Protein AF-A0A7W1PZG6-F1 (afdb_monomer)

Structure (mmCIF, N/CA/C/O backbone):
data_AF-A0A7W1PZG6-F1
#
_entry.id   AF-A0A7W1PZG6-F1
#
loop_
_atom_site.group_PDB
_atom_site.id
_atom_site.type_symbol
_atom_site.label_atom_id
_atom_site.label_alt_id
_atom_site.label_comp_id
_atom_site.label_asym_id
_atom_site.label_entity_id
_atom_site.label_seq_id
_atom_site.pdbx_PDB_ins_code
_atom_site.Cartn_x
_atom_site.Cartn_y
_atom_site.Cartn_z
_atom_site.occupancy
_atom_site.B_iso_or_equiv
_atom_site.auth_seq_id
_atom_site.auth_comp_id
_atom_site.auth_asym_id
_atom_site.auth_atom_id
_atom_site.pdbx_PDB_model_num
ATOM 1 N N . MET A 1 1 ? 5.977 29.078 -27.770 1.00 44.50 1 MET A N 1
ATOM 2 C CA . MET A 1 1 ? 5.275 28.190 -26.823 1.00 44.50 1 MET A CA 1
ATOM 3 C C . MET A 1 1 ? 5.628 26.766 -27.217 1.00 44.50 1 MET A C 1
ATOM 5 O O . MET A 1 1 ? 5.154 26.290 -28.238 1.00 44.50 1 MET A O 1
ATOM 9 N N . THR A 1 2 ? 6.603 26.167 -26.539 1.00 51.62 2 THR A N 1
ATOM 10 C CA . THR A 1 2 ? 7.132 24.830 -26.855 1.00 51.62 2 THR A CA 1
ATOM 11 C C . THR A 1 2 ? 6.027 23.785 -26.652 1.00 51.62 2 THR A C 1
ATOM 13 O O . THR A 1 2 ? 5.275 23.927 -25.685 1.00 51.62 2 THR A O 1
ATOM 16 N N . PRO A 1 3 ? 5.884 22.761 -27.518 1.00 55.59 3 PRO A N 1
ATOM 17 C CA . PRO A 1 3 ? 4.864 21.736 -27.337 1.00 55.59 3 PRO A CA 1
ATOM 18 C C . PRO A 1 3 ? 5.058 21.060 -25.984 1.00 55.59 3 PRO A C 1
ATOM 20 O O . PRO A 1 3 ? 6.176 20.700 -25.613 1.00 55.59 3 PRO A O 1
ATOM 23 N N . ASN A 1 4 ? 3.959 20.924 -25.251 1.00 62.84 4 ASN A N 1
ATOM 24 C CA . ASN A 1 4 ? 3.881 20.189 -24.003 1.00 62.84 4 ASN A CA 1
ATOM 25 C C . ASN A 1 4 ? 4.364 18.756 -24.280 1.00 62.84 4 ASN A C 1
ATOM 27 O O . ASN A 1 4 ? 3.673 17.979 -24.934 1.00 62.84 4 ASN A O 1
ATOM 31 N N . ASN A 1 5 ? 5.599 18.452 -23.884 1.00 64.12 5 ASN A N 1
ATOM 32 C CA . ASN A 1 5 ? 6.195 17.129 -24.007 1.00 64.12 5 ASN A CA 1
ATOM 33 C C . ASN A 1 5 ? 5.327 16.184 -23.173 1.00 64.12 5 ASN A C 1
ATOM 35 O O . ASN A 1 5 ? 5.309 16.322 -21.951 1.00 64.12 5 ASN A O 1
ATOM 39 N N . ASP A 1 6 ? 4.546 15.317 -23.820 1.00 80.06 6 ASP A N 1
ATOM 40 C CA . ASP A 1 6 ? 3.475 14.577 -23.157 1.00 80.06 6 ASP A CA 1
ATOM 41 C C . ASP A 1 6 ? 4.065 13.641 -22.086 1.00 80.06 6 ASP A C 1
ATOM 43 O O . ASP A 1 6 ? 4.621 12.573 -22.354 1.00 80.06 6 ASP A O 1
ATOM 47 N N . LEU A 1 7 ? 4.035 14.114 -20.838 1.00 89.88 7 LEU A N 1
ATOM 48 C CA . LEU A 1 7 ? 4.668 13.483 -19.683 1.00 89.88 7 LEU A CA 1
ATOM 49 C C . LEU A 1 7 ? 3.942 12.194 -19.292 1.00 89.88 7 LEU A C 1
ATOM 51 O O . LEU A 1 7 ? 4.551 11.270 -18.750 1.00 89.88 7 LEU A O 1
ATOM 55 N N . ARG A 1 8 ? 2.640 12.119 -19.580 1.00 91.44 8 ARG A N 1
ATOM 56 C CA . ARG A 1 8 ? 1.780 11.014 -19.161 1.00 91.44 8 ARG A CA 1
ATOM 57 C C . ARG A 1 8 ? 2.196 9.680 -19.801 1.00 91.44 8 ARG A C 1
ATOM 59 O O . ARG A 1 8 ? 2.431 8.752 -19.028 1.00 91.44 8 ARG A O 1
ATOM 66 N N . PRO A 1 9 ? 2.375 9.563 -21.133 1.00 93.94 9 PRO A N 1
ATOM 67 C CA . PRO A 1 9 ? 2.903 8.344 -21.750 1.00 93.94 9 PRO A CA 1
ATOM 68 C C . PRO A 1 9 ? 4.257 7.912 -21.179 1.00 93.94 9 PRO A C 1
ATOM 70 O O . PRO A 1 9 ? 4.495 6.729 -20.956 1.00 93.94 9 PRO A O 1
ATOM 73 N N . ARG A 1 10 ? 5.142 8.871 -20.881 1.00 92.81 10 ARG A N 1
ATOM 74 C CA . ARG A 1 10 ? 6.484 8.583 -20.350 1.00 92.81 10 ARG A CA 1
ATOM 75 C C . ARG A 1 10 ? 6.437 8.018 -18.932 1.00 92.81 10 ARG A C 1
ATOM 77 O O . ARG A 1 10 ? 7.133 7.050 -18.641 1.00 92.81 10 ARG A O 1
ATOM 84 N N . LEU A 1 11 ? 5.613 8.601 -18.059 1.00 93.56 11 LEU A N 1
ATOM 85 C CA . LEU A 1 11 ? 5.405 8.087 -16.702 1.00 93.56 11 LEU A CA 1
ATOM 86 C C . LEU A 1 11 ? 4.721 6.721 -16.723 1.00 93.56 11 LEU A C 1
ATOM 88 O O . LEU A 1 11 ? 5.116 5.837 -15.971 1.00 93.56 11 LEU A O 1
ATOM 92 N N . GLN A 1 12 ? 3.736 6.536 -17.602 1.00 93.31 12 GLN A N 1
ATOM 93 C CA . GLN A 1 12 ? 3.065 5.251 -17.761 1.00 93.31 12 GLN A CA 1
ATOM 94 C C . GLN A 1 12 ? 4.051 4.165 -18.213 1.00 93.31 12 GLN A C 1
ATOM 96 O O . GLN A 1 12 ? 4.108 3.115 -17.583 1.00 93.31 12 GLN A O 1
ATOM 101 N N . ALA A 1 13 ? 4.888 4.436 -19.219 1.00 95.06 13 ALA A N 1
ATOM 102 C CA . ALA A 1 13 ? 5.922 3.501 -19.661 1.00 95.06 13 ALA A CA 1
ATOM 103 C C . ALA A 1 13 ? 6.949 3.177 -18.558 1.00 95.06 13 ALA A C 1
ATOM 105 O O . ALA A 1 13 ? 7.351 2.024 -18.412 1.00 95.06 13 ALA A O 1
ATOM 106 N N . MET A 1 14 ? 7.347 4.172 -17.757 1.00 94.25 14 MET A N 1
ATOM 107 C CA . MET A 1 14 ? 8.268 3.975 -16.631 1.00 94.25 14 MET A CA 1
ATOM 108 C C . MET A 1 14 ? 7.669 3.076 -15.542 1.00 94.25 14 MET A C 1
ATOM 110 O O . MET A 1 14 ? 8.351 2.180 -15.060 1.00 94.25 14 MET A O 1
ATOM 114 N N . TRP A 1 15 ? 6.396 3.258 -15.184 1.00 92.75 15 TRP A N 1
ATOM 115 C CA . TRP A 1 15 ? 5.746 2.385 -14.203 1.00 92.75 15 TRP A CA 1
ATOM 116 C C . TRP A 1 15 ? 5.494 0.974 -14.743 1.00 92.75 15 TRP A C 1
ATOM 118 O O . TRP A 1 15 ? 5.666 0.004 -14.008 1.00 92.75 15 TRP A O 1
ATOM 128 N N . VAL A 1 16 ? 5.153 0.838 -16.030 1.00 93.44 16 VAL A N 1
ATOM 129 C CA . VAL A 1 16 ? 4.999 -0.474 -16.682 1.00 93.44 16 VAL A CA 1
ATOM 130 C C . VAL A 1 16 ? 6.308 -1.265 -16.652 1.00 93.44 16 VAL A C 1
ATOM 132 O O . VAL A 1 16 ? 6.280 -2.459 -16.378 1.00 93.44 16 VAL A O 1
ATOM 135 N N . SER A 1 17 ? 7.461 -0.621 -16.863 1.00 94.31 17 SER A N 1
ATOM 136 C CA . SER A 1 17 ? 8.753 -1.325 -16.910 1.00 94.31 17 SER A CA 1
ATOM 137 C C . SER A 1 17 ? 9.201 -1.934 -15.574 1.00 94.31 17 SER A C 1
ATOM 139 O O . SER A 1 17 ? 10.132 -2.740 -15.554 1.00 94.31 17 SER A O 1
ATOM 141 N N . VAL A 1 18 ? 8.556 -1.570 -14.460 1.00 90.12 18 VAL A N 1
ATOM 142 C CA . VAL A 1 18 ? 8.846 -2.116 -13.124 1.00 90.12 18 VAL A CA 1
ATOM 143 C C . VAL A 1 18 ? 7.718 -2.977 -12.553 1.00 90.12 18 VAL A C 1
ATOM 145 O O . VAL A 1 18 ? 7.915 -3.574 -11.496 1.00 90.12 18 VAL A O 1
ATOM 148 N N . ALA A 1 19 ? 6.571 -3.067 -13.234 1.00 89.19 19 ALA A N 1
ATOM 149 C CA . ALA A 1 19 ? 5.363 -3.708 -12.711 1.00 89.19 19 ALA A CA 1
ATOM 150 C C . ALA A 1 19 ? 5.579 -5.189 -12.351 1.00 89.19 19 ALA A C 1
ATOM 152 O O . ALA A 1 19 ? 5.206 -5.614 -11.259 1.00 89.19 19 ALA A O 1
ATOM 153 N N . ASP A 1 20 ? 6.271 -5.946 -13.208 1.00 87.94 20 ASP A N 1
ATOM 154 C CA . ASP A 1 20 ? 6.527 -7.381 -12.996 1.00 87.94 20 ASP A CA 1
ATOM 155 C C . ASP A 1 20 ? 7.345 -7.666 -11.727 1.00 87.94 20 ASP A C 1
ATOM 157 O O . ASP A 1 20 ? 7.287 -8.761 -11.167 1.00 87.94 20 ASP A O 1
ATOM 161 N N . ARG A 1 21 ? 8.108 -6.679 -11.241 1.00 89.88 21 ARG A N 1
ATOM 162 C CA . ARG A 1 21 ? 8.945 -6.836 -10.047 1.00 89.88 21 ARG A CA 1
ATOM 163 C C . ARG A 1 21 ? 8.184 -6.636 -8.745 1.00 89.88 21 ARG A C 1
ATOM 165 O O . ARG A 1 21 ? 8.680 -7.061 -7.710 1.00 89.88 21 ARG A O 1
ATOM 172 N N . TRP A 1 22 ? 6.990 -6.047 -8.757 1.00 88.06 22 TRP A N 1
ATOM 173 C CA . TRP A 1 22 ? 6.249 -5.813 -7.514 1.00 88.06 22 TRP A CA 1
ATOM 174 C C . TRP A 1 22 ? 5.948 -7.103 -6.761 1.00 88.06 22 TRP A C 1
ATOM 176 O O . TRP A 1 22 ? 6.174 -7.149 -5.560 1.00 88.06 22 TRP A O 1
ATOM 186 N N . ALA A 1 23 ? 5.535 -8.164 -7.458 1.00 86.69 23 ALA A N 1
ATOM 187 C CA . ALA A 1 23 ? 5.263 -9.450 -6.819 1.00 86.69 23 ALA A CA 1
ATOM 188 C C . ALA A 1 23 ? 6.519 -10.080 -6.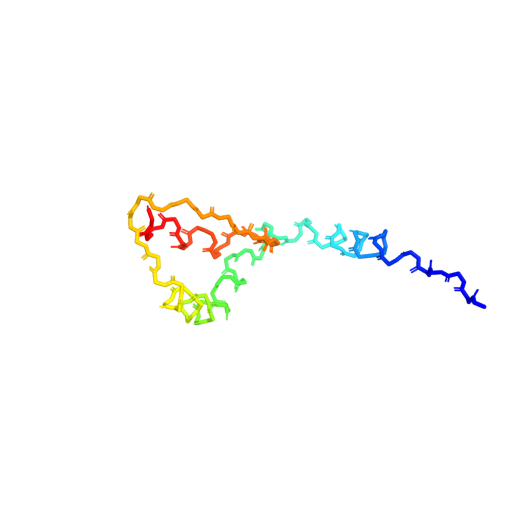194 1.00 86.69 23 ALA A C 1
ATOM 190 O O . ALA A 1 23 ? 6.433 -10.716 -5.152 1.00 86.69 23 ALA A O 1
ATOM 191 N N . ALA A 1 24 ? 7.688 -9.891 -6.813 1.00 92.19 24 ALA A N 1
ATOM 192 C CA . ALA A 1 24 ? 8.939 -10.480 -6.342 1.00 92.19 24 ALA A CA 1
ATOM 193 C C .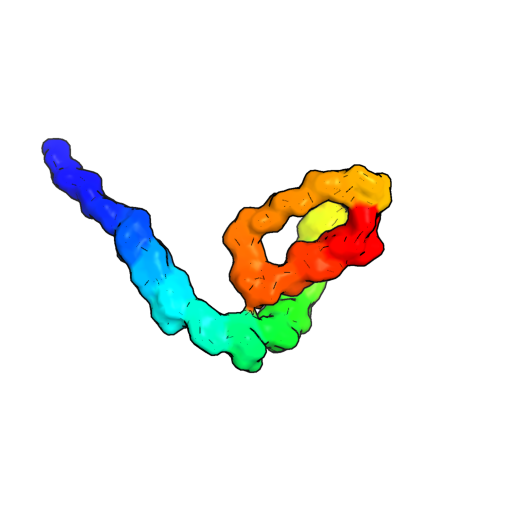 ALA A 1 24 ? 9.513 -9.784 -5.096 1.00 92.19 24 ALA A C 1
ATOM 195 O O . ALA A 1 24 ? 10.244 -10.415 -4.341 1.00 92.19 24 ALA A O 1
ATOM 196 N N . TYR A 1 25 ? 9.200 -8.501 -4.893 1.00 92.50 25 TYR A N 1
ATOM 197 C CA . TYR A 1 25 ? 9.798 -7.671 -3.839 1.00 92.50 25 TYR A CA 1
ATOM 198 C C . TYR A 1 25 ? 8.766 -7.063 -2.880 1.00 92.50 25 TYR A C 1
ATOM 200 O O . TYR A 1 25 ? 9.116 -6.165 -2.119 1.00 92.50 25 TYR A O 1
ATOM 208 N N . ALA A 1 26 ? 7.503 -7.501 -2.923 1.00 93.25 26 ALA A N 1
ATOM 209 C CA . ALA A 1 26 ? 6.432 -6.931 -2.102 1.00 93.25 26 ALA A CA 1
ATOM 210 C C . ALA A 1 26 ? 6.788 -6.966 -0.608 1.00 93.25 26 ALA A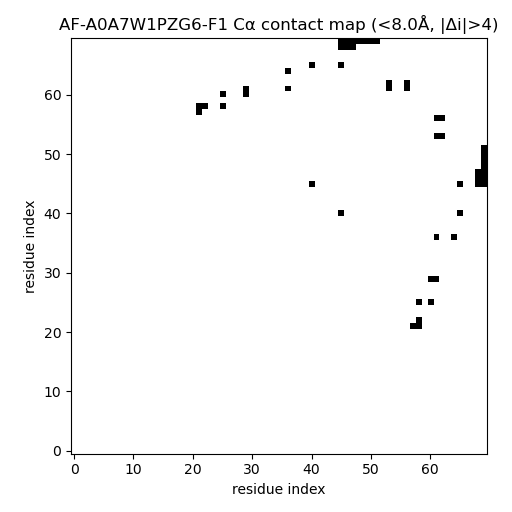 C 1
ATOM 212 O O . ALA A 1 26 ? 6.808 -5.917 0.029 1.00 93.25 26 ALA A O 1
ATOM 213 N N . ASP A 1 27 ? 7.177 -8.139 -0.100 1.00 94.44 27 ASP A N 1
ATOM 214 C CA . ASP A 1 27 ? 7.518 -8.331 1.313 1.00 94.44 27 ASP A CA 1
ATOM 215 C C . ASP A 1 27 ? 8.715 -7.466 1.743 1.00 94.44 27 ASP A C 1
ATOM 217 O O . ASP A 1 27 ? 8.666 -6.803 2.776 1.00 94.44 27 ASP A O 1
ATOM 221 N N . GLU A 1 28 ? 9.772 -7.409 0.924 1.00 94.94 28 GLU A N 1
ATOM 222 C CA . GLU A 1 28 ? 10.962 -6.589 1.201 1.00 94.94 28 GLU A CA 1
ATOM 223 C C . GLU A 1 28 ? 10.616 -5.091 1.227 1.00 94.94 28 GLU A C 1
ATOM 225 O O . GLU A 1 28 ? 11.074 -4.341 2.093 1.00 94.94 28 GLU A O 1
ATOM 230 N N . VAL A 1 29 ? 9.786 -4.637 0.284 1.00 93.06 29 VAL A N 1
ATOM 231 C CA . VAL A 1 29 ? 9.336 -3.242 0.221 1.00 93.06 29 VAL A CA 1
ATOM 232 C C . VAL A 1 29 ? 8.453 -2.895 1.416 1.00 93.06 29 VAL A C 1
ATOM 234 O O . VAL A 1 29 ? 8.595 -1.793 1.957 1.00 93.06 29 VAL A O 1
ATOM 237 N N . ASP A 1 30 ? 7.577 -3.803 1.833 1.00 94.75 30 ASP A N 1
ATOM 238 C CA . ASP A 1 30 ? 6.705 -3.618 2.991 1.00 94.75 30 ASP A CA 1
ATOM 239 C C . ASP A 1 30 ? 7.510 -3.578 4.293 1.00 94.75 30 ASP A C 1
ATOM 241 O O . ASP A 1 30 ? 7.303 -2.669 5.102 1.00 94.75 30 ASP A O 1
ATOM 245 N N . GLU A 1 31 ? 8.491 -4.469 4.465 1.00 96.81 31 GLU A N 1
ATOM 246 C CA . GLU A 1 31 ? 9.406 -4.451 5.611 1.00 96.81 31 GLU A CA 1
ATOM 247 C C . GLU A 1 31 ? 10.199 -3.138 5.662 1.00 96.81 31 GLU A C 1
ATOM 249 O O . GLU A 1 31 ? 10.178 -2.428 6.674 1.00 96.81 31 GLU A O 1
ATOM 254 N N . MET A 1 32 ? 10.821 -2.750 4.543 1.00 95.50 32 MET A N 1
ATOM 255 C CA . MET A 1 32 ? 11.579 -1.500 4.431 1.00 95.50 32 MET A CA 1
ATOM 256 C C . MET A 1 32 ? 10.719 -0.269 4.766 1.00 95.50 32 MET A C 1
ATOM 258 O O . MET A 1 32 ? 11.226 0.724 5.297 1.00 95.50 32 MET A O 1
ATOM 262 N N . ARG A 1 33 ? 9.421 -0.297 4.439 1.00 94.69 33 ARG A N 1
ATOM 263 C CA . ARG A 1 33 ? 8.512 0.855 4.579 1.00 94.69 33 ARG A CA 1
ATOM 264 C C . ARG A 1 33 ? 7.610 0.798 5.806 1.00 94.69 33 ARG A C 1
ATOM 266 O O . ARG A 1 33 ? 6.898 1.775 6.045 1.00 94.69 33 ARG A O 1
ATOM 273 N N . ALA A 1 34 ? 7.679 -0.257 6.615 1.00 96.94 34 ALA A N 1
ATOM 274 C CA . ALA A 1 34 ? 6.776 -0.495 7.741 1.00 96.94 34 ALA A CA 1
ATOM 275 C C . ALA A 1 34 ? 6.622 0.724 8.670 1.00 96.94 34 ALA A C 1
ATOM 277 O O . ALA A 1 34 ? 5.505 1.118 9.013 1.00 96.94 34 ALA A O 1
ATOM 278 N N . GLY A 1 35 ? 7.732 1.385 9.021 1.00 98.00 35 GLY A N 1
ATOM 279 C CA . GLY A 1 35 ? 7.711 2.572 9.882 1.00 98.00 35 GLY A CA 1
ATOM 280 C C . GLY A 1 35 ? 6.979 3.772 9.266 1.00 98.00 35 GLY A C 1
ATOM 281 O O . GLY A 1 35 ? 6.231 4.466 9.957 1.00 98.00 35 GLY A O 1
ATOM 282 N N . VAL A 1 36 ? 7.147 4.003 7.959 1.00 96.88 36 VAL A N 1
ATOM 283 C CA . VAL A 1 36 ? 6.448 5.082 7.240 1.00 96.88 36 VAL A CA 1
ATOM 284 C C . VAL A 1 36 ? 4.967 4.752 7.098 1.00 96.88 36 VAL A C 1
ATOM 286 O O . VAL A 1 36 ? 4.134 5.617 7.366 1.00 96.88 36 VAL A O 1
ATOM 289 N N . THR A 1 37 ? 4.631 3.505 6.759 1.00 97.31 37 THR A N 1
ATOM 290 C CA . THR A 1 37 ? 3.244 3.027 6.695 1.00 97.31 37 THR A CA 1
ATOM 291 C C . THR A 1 37 ? 2.530 3.251 8.027 1.00 97.31 37 THR A C 1
ATOM 293 O O . THR A 1 37 ? 1.479 3.892 8.059 1.00 97.31 37 THR A O 1
ATOM 296 N N . ALA A 1 38 ? 3.129 2.827 9.144 1.00 97.25 38 ALA A N 1
ATOM 297 C CA . ALA A 1 38 ? 2.559 3.029 10.475 1.00 97.25 38 ALA A CA 1
ATOM 298 C C . ALA A 1 38 ? 2.360 4.521 10.804 1.00 97.25 38 ALA A C 1
ATOM 300 O O . ALA A 1 38 ? 1.294 4.919 11.279 1.00 97.25 38 ALA A O 1
ATOM 301 N N . ALA A 1 39 ? 3.352 5.367 10.504 1.00 97.62 39 ALA A N 1
ATOM 302 C CA . ALA A 1 39 ? 3.260 6.807 10.740 1.00 97.62 39 ALA A CA 1
ATOM 303 C C . ALA A 1 39 ? 2.174 7.488 9.885 1.00 97.62 39 ALA A C 1
ATOM 305 O O . ALA A 1 39 ? 1.508 8.411 10.362 1.00 97.62 39 ALA A O 1
ATOM 306 N N . MET A 1 40 ? 1.980 7.047 8.639 1.00 96.00 40 MET A N 1
ATOM 307 C CA . MET A 1 40 ? 0.907 7.536 7.771 1.00 96.00 40 MET A CA 1
ATOM 308 C C . MET A 1 40 ? -0.464 7.136 8.317 1.00 96.00 40 MET A C 1
ATOM 310 O O . MET A 1 40 ? -1.312 8.008 8.515 1.00 96.00 40 MET A O 1
ATOM 314 N N . LEU A 1 41 ? -0.664 5.854 8.634 1.00 96.88 41 LEU A N 1
ATOM 315 C CA . LEU A 1 41 ? -1.946 5.353 9.139 1.00 96.88 41 LEU A CA 1
ATOM 316 C C . LEU A 1 41 ? -2.333 6.008 10.473 1.00 96.88 41 LEU A C 1
ATOM 318 O O . LEU A 1 41 ? -3.472 6.450 10.638 1.00 96.88 41 LEU A O 1
ATOM 322 N N . ALA A 1 42 ? -1.374 6.205 11.382 1.00 96.56 42 ALA A N 1
ATOM 323 C CA . ALA A 1 42 ? -1.616 6.913 12.640 1.00 96.56 42 ALA A CA 1
ATOM 324 C C . ALA A 1 42 ? -2.154 8.344 12.433 1.00 96.56 42 ALA A C 1
ATOM 326 O O . ALA A 1 42 ? -2.971 8.824 13.218 1.00 96.56 42 ALA A O 1
ATOM 327 N N . ARG A 1 43 ? -1.735 9.028 11.358 1.00 97.12 43 ARG A N 1
ATOM 328 C CA . ARG A 1 43 ? -2.196 10.388 11.023 1.00 97.12 43 ARG A CA 1
ATOM 329 C C . ARG A 1 43 ? -3.559 10.420 10.349 1.00 97.12 43 ARG A C 1
ATOM 331 O O . ARG A 1 43 ? -4.241 11.434 10.440 1.00 97.12 43 ARG A O 1
ATOM 338 N N . THR A 1 44 ? -3.946 9.341 9.673 1.00 95.44 44 THR A N 1
ATOM 339 C CA . THR A 1 44 ? -5.260 9.246 9.023 1.00 95.44 44 THR A CA 1
ATOM 340 C C . THR A 1 44 ? -6.407 9.047 10.010 1.00 95.44 44 THR A C 1
ATOM 342 O O . THR A 1 44 ? -7.545 9.328 9.651 1.00 95.44 44 THR A O 1
ATOM 345 N N . GLN A 1 45 ? -6.112 8.605 11.243 1.00 95.00 45 GLN A N 1
ATOM 346 C CA . GLN A 1 45 ? -7.110 8.344 12.291 1.00 95.00 45 GLN A CA 1
ATOM 347 C C . GLN A 1 45 ? -8.267 7.460 11.790 1.00 95.00 45 GLN A C 1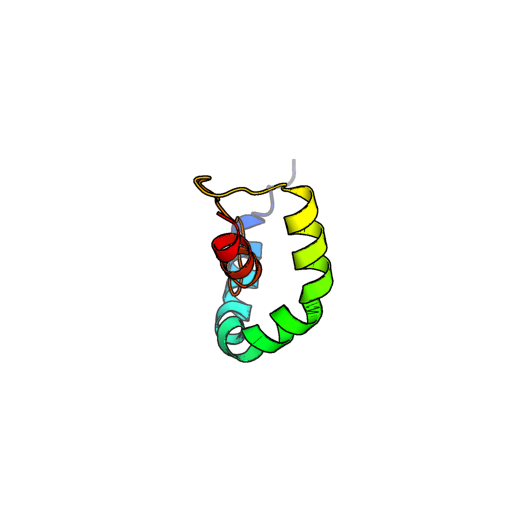
ATOM 349 O O . GLN A 1 45 ? -9.431 7.709 12.101 1.00 95.00 45 GLN A O 1
ATOM 354 N N . LEU A 1 46 ? -7.933 6.451 10.976 1.00 96.06 46 LEU A N 1
ATOM 355 C CA . LEU A 1 46 ? -8.909 5.524 10.418 1.00 96.06 46 LEU A CA 1
ATOM 356 C C . LEU A 1 46 ? -9.632 4.759 11.525 1.00 96.06 46 LEU A C 1
ATOM 358 O O . LEU A 1 46 ? -9.023 4.366 12.521 1.00 96.06 46 LEU A O 1
ATOM 362 N N . VAL A 1 47 ? -10.930 4.547 11.323 1.00 94.88 47 VAL A N 1
ATOM 363 C CA . VAL A 1 47 ? -11.791 3.790 12.236 1.00 94.88 47 VAL A CA 1
ATOM 364 C C . VAL A 1 47 ? -12.716 2.853 11.469 1.00 94.88 47 VAL A C 1
ATOM 366 O O . VAL A 1 47 ? -13.044 3.097 10.306 1.00 94.88 47 VAL A O 1
ATOM 369 N N . SER A 1 48 ? -13.182 1.813 12.162 1.00 96.88 48 SER A N 1
ATOM 370 C CA . SER A 1 48 ? -14.083 0.812 11.595 1.00 96.88 48 SER A CA 1
ATOM 371 C C . SER A 1 48 ? -15.339 1.424 10.960 1.00 96.88 48 SER A C 1
ATOM 373 O O . SER A 1 48 ? -15.944 2.354 11.501 1.00 96.88 48 SER A O 1
ATOM 375 N 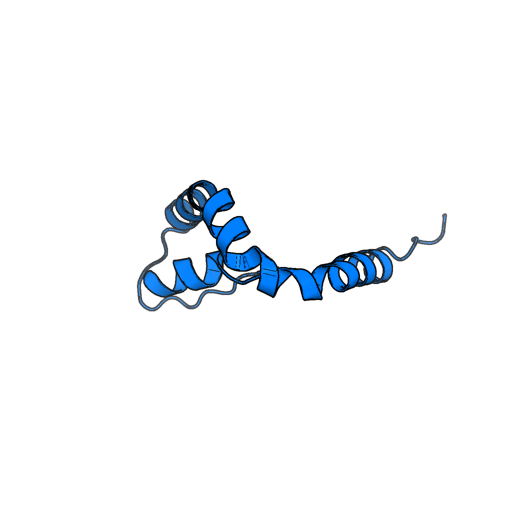N . GLY A 1 49 ? -15.731 0.893 9.803 1.00 96.81 49 GLY A N 1
ATOM 376 C CA . GLY A 1 49 ? -16.870 1.324 8.995 1.00 96.81 49 GLY A CA 1
ATOM 377 C C . GLY A 1 49 ? -16.534 2.381 7.938 1.00 96.81 49 GLY A C 1
ATOM 378 O O . GLY A 1 49 ? -17.404 2.745 7.141 1.00 96.81 49 GLY A O 1
ATOM 379 N N . GLN A 1 50 ? -15.297 2.884 7.894 1.00 97.56 50 GLN A N 1
ATOM 380 C CA . GLN A 1 50 ? -14.874 3.845 6.877 1.00 97.56 50 GLN A CA 1
ATOM 381 C C . GLN A 1 50 ? -14.563 3.170 5.536 1.00 97.56 50 GLN A C 1
ATOM 383 O O . GLN A 1 50 ? -14.068 2.051 5.460 1.00 97.56 50 GLN A O 1
ATOM 388 N N . ARG A 1 51 ? -14.824 3.888 4.439 1.00 97.31 51 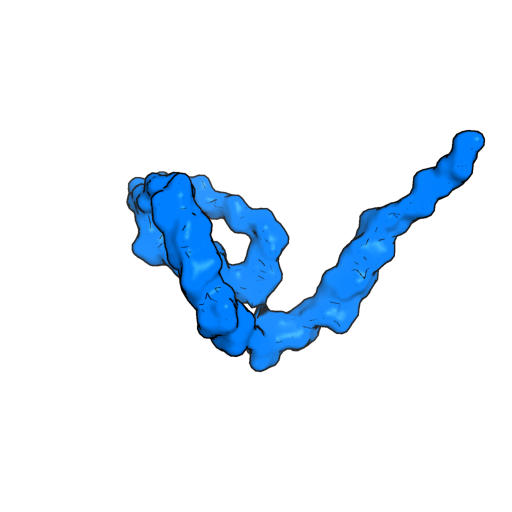ARG A N 1
ATOM 389 C CA . ARG A 1 51 ? -14.446 3.461 3.085 1.00 97.31 51 ARG A CA 1
ATOM 390 C C . ARG A 1 51 ? -13.179 4.203 2.684 1.00 97.31 51 ARG A C 1
ATOM 392 O O . ARG A 1 51 ? -13.192 5.429 2.603 1.00 97.31 51 ARG A O 1
ATOM 399 N N . VAL A 1 52 ? -12.107 3.462 2.426 1.00 96.31 52 VAL A N 1
ATOM 400 C CA . VAL A 1 52 ? -10.783 4.014 2.110 1.00 96.31 52 VAL A CA 1
ATOM 401 C C . VAL A 1 52 ? -10.420 3.696 0.663 1.00 96.31 52 VAL A C 1
ATOM 403 O O . VAL A 1 52 ? -10.648 2.585 0.190 1.00 96.31 52 VAL A O 1
ATOM 406 N N . LEU A 1 53 ? -9.855 4.681 -0.040 1.00 96.50 53 LEU A N 1
ATOM 407 C CA . LEU A 1 53 ? -9.272 4.519 -1.370 1.00 96.50 53 LEU A CA 1
ATOM 408 C C . LEU A 1 53 ? -7.785 4.865 -1.304 1.00 96.50 53 LEU A C 1
ATOM 410 O O . LEU A 1 53 ? -7.426 6.018 -1.068 1.00 96.50 53 LEU A O 1
ATOM 414 N N . GLU A 1 54 ? -6.930 3.877 -1.548 1.00 96.06 54 GL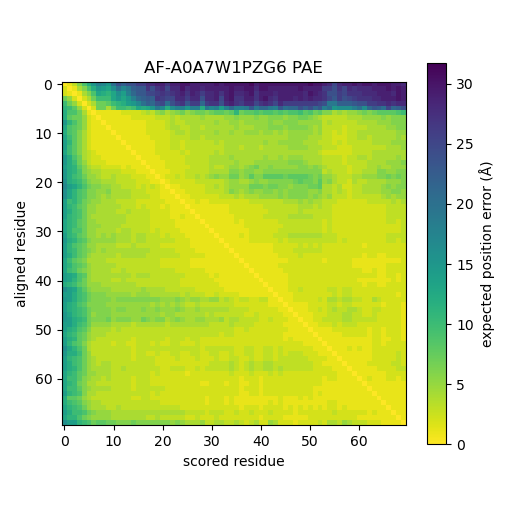U A N 1
ATOM 415 C CA . GLU A 1 54 ? -5.498 4.093 -1.727 1.00 96.06 54 GLU A CA 1
ATOM 416 C C . GLU A 1 54 ? -5.199 4.452 -3.189 1.00 96.06 54 GLU A C 1
ATOM 418 O O . GLU A 1 54 ? -5.597 3.744 -4.116 1.00 96.06 54 GLU A O 1
ATOM 423 N N . LEU A 1 55 ? -4.489 5.558 -3.409 1.00 95.31 55 LEU A N 1
ATOM 424 C CA . LEU A 1 55 ? -4.041 5.977 -4.736 1.00 95.31 55 LEU A CA 1
ATOM 425 C C . LEU A 1 55 ? -2.582 5.575 -4.944 1.00 95.31 55 LEU A C 1
ATOM 427 O O . LEU A 1 55 ? -1.757 5.782 -4.061 1.00 95.31 55 LEU A O 1
ATOM 431 N N . ALA A 1 56 ? -2.264 5.071 -6.141 1.00 92.06 56 ALA A N 1
ATOM 432 C CA . ALA A 1 56 ? -0.921 4.606 -6.500 1.00 92.06 56 ALA A CA 1
ATOM 433 C C . ALA A 1 56 ? -0.368 3.548 -5.520 1.00 92.06 56 ALA A C 1
ATOM 435 O O . ALA A 1 56 ? 0.775 3.636 -5.080 1.00 92.06 56 ALA A O 1
ATOM 436 N N . CYS A 1 57 ? -1.185 2.535 -5.214 1.00 91.94 57 CYS A N 1
ATOM 437 C CA . CYS A 1 57 ? -0.920 1.536 -4.175 1.00 91.94 57 CYS A CA 1
ATOM 438 C C . CYS A 1 57 ? 0.299 0.628 -4.419 1.00 91.94 57 CYS A C 1
ATOM 440 O O . CYS A 1 57 ? 0.757 -0.046 -3.500 1.00 91.94 57 CYS A O 1
ATOM 442 N N . GLY A 1 58 ? 0.854 0.597 -5.637 1.00 91.06 58 GLY A N 1
ATOM 443 C CA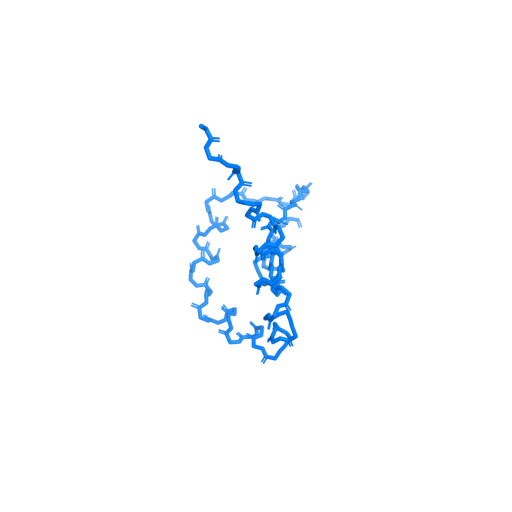 . GLY A 1 58 ? 1.988 -0.269 -5.971 1.00 91.06 58 GLY A CA 1
ATOM 444 C C . GLY A 1 58 ? 1.687 -1.738 -5.623 1.00 91.06 58 GLY A C 1
ATOM 445 O O . GLY A 1 58 ? 0.682 -2.252 -6.112 1.00 91.06 58 GLY A O 1
ATOM 446 N N . PRO A 1 59 ? 2.501 -2.412 -4.782 1.00 91.06 59 PRO A 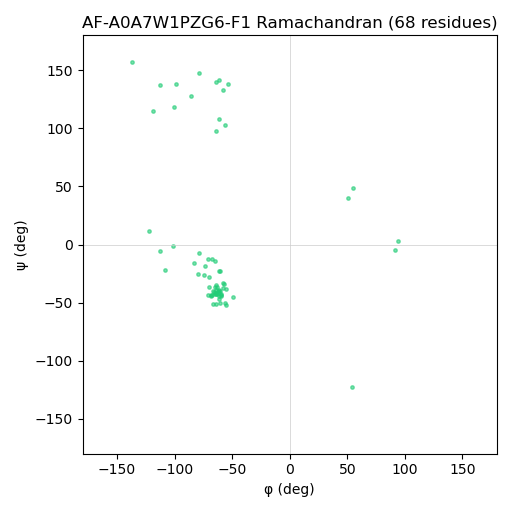N 1
ATOM 447 C CA . PRO A 1 59 ? 2.231 -3.784 -4.339 1.00 91.06 59 PRO A CA 1
ATOM 448 C C . PRO A 1 59 ? 1.050 -3.912 -3.352 1.00 91.06 59 PRO A C 1
ATOM 450 O O . PRO A 1 59 ? 0.581 -5.021 -3.123 1.00 91.06 59 PRO A O 1
ATOM 453 N N . GLY A 1 60 ? 0.539 -2.806 -2.793 1.00 93.69 60 GLY A N 1
ATOM 454 C CA . GLY A 1 60 ? -0.685 -2.778 -1.981 1.00 93.69 60 GLY A CA 1
ATOM 455 C C . GLY A 1 60 ? -0.509 -2.901 -0.462 1.00 93.69 60 GLY A C 1
ATOM 456 O O . GLY A 1 60 ? -1.510 -2.916 0.252 1.00 93.69 60 GLY A O 1
ATOM 457 N N . GLY A 1 61 ? 0.722 -2.958 0.057 1.00 94.81 61 GLY A N 1
ATOM 458 C CA . GLY A 1 61 ? 0.981 -3.185 1.486 1.00 94.81 61 GLY A CA 1
ATOM 459 C C . GLY A 1 61 ? 0.351 -2.156 2.434 1.00 94.81 61 GLY A C 1
ATOM 460 O O . GLY A 1 61 ? -0.174 -2.518 3.487 1.00 94.81 61 GLY A O 1
ATOM 461 N N . VAL A 1 62 ? 0.312 -0.871 2.057 1.00 96.00 62 VAL A N 1
ATOM 462 C CA . VAL A 1 62 ? -0.327 0.172 2.884 1.00 96.00 62 VAL A CA 1
ATOM 463 C C . VAL A 1 62 ? -1.842 -0.019 2.939 1.00 96.00 62 VAL A C 1
ATOM 465 O O . VAL A 1 62 ? -2.420 0.064 4.022 1.00 96.00 62 VAL A O 1
ATOM 468 N N . GLY A 1 63 ? -2.491 -0.311 1.810 1.00 96.31 63 GLY A N 1
ATOM 469 C CA . GLY A 1 63 ? -3.918 -0.624 1.758 1.00 96.31 63 GLY A CA 1
ATOM 470 C C . GLY A 1 63 ? -4.284 -1.878 2.551 1.00 96.31 63 GLY A C 1
ATOM 471 O O . GLY A 1 63 ? -5.281 -1.869 3.272 1.00 96.31 63 GLY A O 1
ATOM 472 N N . LEU A 1 64 ? -3.457 -2.926 2.491 1.00 96.19 64 LEU A N 1
ATOM 473 C CA . LEU A 1 64 ? -3.634 -4.134 3.307 1.00 96.19 64 LEU A CA 1
ATOM 474 C C . LEU A 1 64 ? -3.504 -3.835 4.808 1.00 96.19 64 LEU A C 1
ATOM 476 O O . LEU A 1 64 ? -4.325 -4.295 5.604 1.00 96.19 64 LEU A O 1
ATOM 480 N N . ALA A 1 65 ? -2.530 -3.012 5.200 1.00 96.62 65 ALA A N 1
ATOM 481 C CA . ALA A 1 65 ? -2.397 -2.558 6.581 1.00 96.62 65 ALA A CA 1
ATOM 482 C C . ALA A 1 65 ? -3.602 -1.704 7.022 1.00 96.62 65 ALA A C 1
ATOM 484 O O . ALA A 1 65 ? -4.128 -1.895 8.119 1.00 96.62 65 ALA A O 1
ATOM 485 N N . ALA A 1 66 ? -4.089 -0.807 6.158 1.00 97.31 66 ALA A N 1
ATOM 486 C CA . ALA A 1 66 ? -5.274 0.008 6.420 1.00 97.31 66 ALA A CA 1
ATOM 487 C C . ALA A 1 66 ? -6.548 -0.836 6.578 1.00 97.31 66 ALA A C 1
ATOM 489 O O . ALA A 1 66 ? -7.378 -0.518 7.425 1.00 97.31 66 ALA A O 1
ATOM 490 N N . ALA A 1 67 ? -6.690 -1.925 5.816 1.00 97.00 67 ALA A N 1
ATOM 491 C CA . ALA A 1 67 ? -7.847 -2.821 5.879 1.00 97.00 67 ALA A CA 1
ATOM 492 C C . ALA A 1 67 ? -8.036 -3.479 7.256 1.00 97.00 67 ALA A C 1
ATOM 494 O O . ALA A 1 67 ? -9.144 -3.868 7.598 1.00 97.00 67 ALA A O 1
ATOM 495 N N . SER A 1 68 ? -6.979 -3.573 8.068 1.00 95.50 68 SER A N 1
ATOM 496 C CA . SER A 1 68 ? -7.078 -4.076 9.446 1.00 95.50 68 SER A CA 1
ATOM 497 C C . SER A 1 68 ? -7.629 -3.037 10.438 1.00 95.50 68 SER A C 1
ATOM 499 O O . SER A 1 68 ? -7.852 -3.368 11.601 1.00 95.50 68 SER A O 1
ATOM 501 N N . LEU A 1 69 ? -7.814 -1.781 10.008 1.00 96.00 69 LEU A N 1
ATOM 502 C CA . LEU A 1 69 ? -8.245 -0.653 10.846 1.00 96.00 69 LEU A CA 1
ATOM 503 C C . LEU A 1 69 ? -9.690 -0.200 10.574 1.00 96.00 69 LEU A C 1
ATOM 505 O O . LEU A 1 69 ? -10.275 0.478 11.424 1.00 96.00 69 LEU A O 1
ATOM 509 N N . VAL A 1 70 ? -10.236 -0.517 9.393 1.00 94.69 70 VAL A N 1
ATOM 510 C CA . VAL A 1 70 ? -11.521 0.000 8.882 1.00 94.69 70 VAL A CA 1
ATOM 511 C C . VAL A 1 70 ? -12.594 -1.066 8.729 1.00 94.69 70 VAL A C 1
ATOM 513 O O . VAL A 1 70 ? -12.265 -2.263 8.669 1.00 94.69 70 VAL A O 1
#

Sequence (70 aa):
MTPNNDLRPRLQAMWVSVADRWAAYADEVDEMRAGVTAAMLARTQLVSGQRVLELACGPGGVGLAAASLV

Solvent-accessible surface area (backbone atoms only — not comparable to full-atom values): 4404 Å² total; per-residue (Å²): 135,80,79,81,74,71,57,63,66,54,53,52,53,57,54,59,77,50,50,84,49,34,81,80,42,38,69,60,53,41,62,77,37,42,70,58,47,52,57,52,52,67,72,65,66,68,45,71,84,56,88,83,84,75,78,87,52,81,74,32,59,61,54,59,59,48,57,78,44,58

pLDDT: mean 91.46, std 10.55, range [44.5, 98.0]

Radius of gyration: 15.97 Å; Cα contacts (8 Å, |Δi|>4): 26; chains: 1; bounding box: 28×39×40 Å

Mean predicted aligned error: 4.96 Å

Foldseek 3Di:
DDPDPPVVVVVVVVCVVCLVCCVVCVVVVCVVCVVVLVVVLVVVPAAPPDDDDDDPCRNNNSVVVSVVHD

Secondary structure (DSSP, 8-state):
------HHHHHHHHHHHHHTTHHHHHHHHHHHHHHHHHHHHHHHT--TT-----SS-TT-HHHHHHHTT-